Protein AF-A0ABD0R364-F1 (afdb_monomer_lite)

Radius of gyration: 14.85 Å; chains: 1; bounding box: 33×37×33 Å

Structure (mmCIF, N/CA/C/O backbone):
data_AF-A0ABD0R364-F1
#
_entry.id   AF-A0ABD0R364-F1
#
loop_
_atom_site.group_PDB
_atom_site.id
_atom_site.type_symbol
_atom_site.label_atom_id
_atom_site.label_alt_id
_atom_site.label_comp_id
_atom_site.label_asym_id
_atom_site.label_entity_id
_atom_site.label_seq_id
_atom_site.pdbx_PDB_ins_code
_atom_site.Cartn_x
_atom_site.Cartn_y
_atom_site.Cartn_z
_atom_site.occupancy
_atom_site.B_iso_or_equiv
_atom_site.auth_seq_id
_atom_site.auth_comp_id
_atom_site.auth_asym_id
_atom_site.auth_atom_id
_atom_site.pdbx_PDB_model_num
ATOM 1 N N . GLY A 1 1 ? 13.009 -25.193 -16.958 1.00 72.94 1 GLY A N 1
ATOM 2 C CA . GLY A 1 1 ? 12.669 -23.884 -16.377 1.00 72.94 1 GLY A CA 1
ATOM 3 C C . GLY A 1 1 ? 12.151 -23.008 -17.487 1.00 72.94 1 GLY A C 1
ATOM 4 O O . GLY A 1 1 ? 12.858 -22.841 -18.469 1.00 72.94 1 GLY A O 1
ATOM 5 N N . GLN A 1 2 ? 10.909 -22.545 -17.387 1.00 76.50 2 GLN A N 1
ATOM 6 C CA . GLN A 1 2 ? 10.314 -21.654 -18.381 1.00 76.50 2 GLN A CA 1
ATOM 7 C C . GLN A 1 2 ? 10.619 -20.203 -17.992 1.00 76.50 2 GLN A C 1
ATOM 9 O O . GLN A 1 2 ? 10.437 -19.832 -16.835 1.00 76.50 2 GLN A O 1
ATOM 14 N N . VAL A 1 3 ? 11.097 -19.399 -18.942 1.00 82.06 3 VAL A N 1
ATOM 15 C CA . VAL A 1 3 ? 11.255 -17.949 -18.763 1.00 82.06 3 VAL A CA 1
ATOM 16 C C . VAL A 1 3 ? 9.916 -17.300 -19.091 1.00 82.06 3 VAL A C 1
ATOM 18 O O . VAL A 1 3 ? 9.409 -17.460 -20.202 1.00 82.06 3 VAL A O 1
ATOM 21 N N . LEU A 1 4 ? 9.319 -16.619 -18.112 1.00 77.12 4 LEU A N 1
ATOM 22 C CA . LEU A 1 4 ? 8.077 -15.884 -18.324 1.00 77.12 4 LEU A CA 1
ATOM 23 C C . LEU A 1 4 ? 8.345 -14.596 -19.122 1.00 77.12 4 LEU A C 1
ATOM 25 O O . LEU A 1 4 ? 9.418 -14.003 -18.990 1.00 77.12 4 LEU A O 1
ATOM 29 N N . PRO A 1 5 ? 7.388 -14.143 -19.944 1.00 77.44 5 PRO A N 1
ATOM 30 C CA . PRO A 1 5 ? 7.523 -12.897 -20.688 1.00 77.44 5 PRO A CA 1
ATOM 31 C C . PRO A 1 5 ? 7.702 -11.667 -19.783 1.00 77.44 5 PRO A C 1
ATOM 33 O O . PRO A 1 5 ? 7.181 -11.612 -18.671 1.00 77.44 5 PRO A O 1
ATOM 36 N N . ALA A 1 6 ? 8.349 -10.615 -20.286 1.00 70.25 6 ALA A N 1
ATOM 37 C CA . ALA A 1 6 ? 8.524 -9.371 -19.528 1.00 70.25 6 ALA A CA 1
ATOM 38 C C . ALA A 1 6 ? 7.191 -8.697 -19.141 1.00 70.25 6 ALA A C 1
ATOM 40 O O . ALA A 1 6 ? 7.114 -8.052 -18.104 1.00 70.25 6 ALA A O 1
ATOM 41 N N . HIS A 1 7 ? 6.122 -8.891 -19.922 1.00 65.31 7 HIS A N 1
ATOM 42 C CA . HIS A 1 7 ? 4.797 -8.331 -19.622 1.00 65.31 7 HIS A CA 1
ATOM 43 C C . HIS A 1 7 ? 4.125 -8.949 -18.386 1.00 65.31 7 HIS A C 1
ATOM 45 O O . HIS A 1 7 ? 3.168 -8.385 -17.872 1.00 65.31 7 HIS A O 1
ATOM 51 N N . THR A 1 8 ? 4.618 -10.092 -17.898 1.00 62.97 8 THR A N 1
ATOM 52 C CA . THR A 1 8 ? 4.169 -10.671 -16.622 1.00 62.97 8 THR A CA 1
ATOM 53 C C . THR A 1 8 ? 4.720 -9.907 -15.413 1.00 62.97 8 THR A C 1
ATOM 55 O O . THR A 1 8 ? 4.182 -10.040 -14.317 1.00 62.97 8 THR A O 1
ATOM 58 N N . LEU A 1 9 ? 5.761 -9.079 -15.591 1.00 65.31 9 LEU A N 1
ATOM 59 C CA . LEU A 1 9 ? 6.198 -8.096 -14.597 1.00 65.31 9 LEU A CA 1
ATOM 60 C C . LEU A 1 9 ? 5.292 -6.864 -14.689 1.00 65.31 9 LEU A C 1
ATOM 62 O O . LEU A 1 9 ? 5.675 -5.808 -15.194 1.00 65.31 9 LEU A O 1
ATOM 66 N N . LEU A 1 10 ? 4.052 -7.020 -14.230 1.00 68.94 10 LEU A N 1
ATOM 67 C CA . LEU A 1 10 ? 3.126 -5.905 -14.097 1.00 68.94 10 LEU A CA 1
ATOM 68 C C . LEU A 1 10 ? 3.570 -5.047 -12.913 1.00 68.94 10 LEU A C 1
ATOM 70 O O . LEU A 1 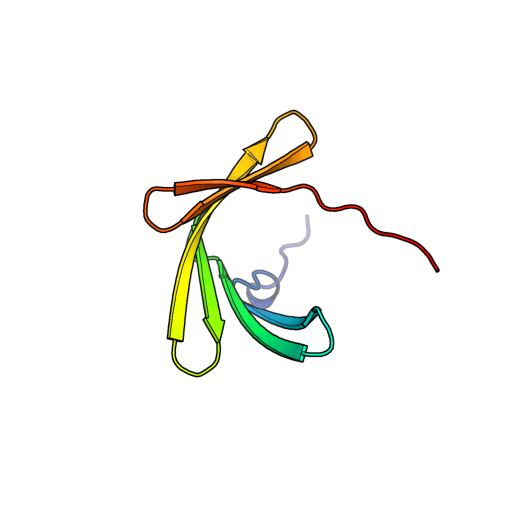10 ? 3.276 -5.346 -11.759 1.00 68.94 10 LEU A O 1
ATOM 74 N N . ASN A 1 11 ? 4.295 -3.971 -13.209 1.00 85.44 11 ASN A N 1
ATOM 75 C CA . ASN A 1 11 ? 4.609 -2.955 -12.210 1.00 85.44 11 ASN A CA 1
ATOM 76 C C . ASN A 1 11 ? 3.410 -2.050 -11.940 1.00 85.44 11 ASN A C 1
ATOM 78 O O . ASN A 1 11 ? 3.384 -1.410 -10.903 1.00 85.44 11 ASN A O 1
ATOM 82 N N . THR A 1 12 ? 2.425 -1.999 -12.836 1.00 93.00 12 THR A N 1
ATOM 83 C CA . THR A 1 12 ? 1.253 -1.134 -12.713 1.00 93.00 12 THR A CA 1
ATOM 84 C C . THR A 1 12 ? -0.023 -1.955 -12.811 1.00 93.00 12 THR A C 1
ATOM 86 O O . THR A 1 12 ? -0.162 -2.766 -13.725 1.00 93.00 12 THR A O 1
ATOM 89 N N . VAL A 1 13 ? -0.958 -1.716 -11.894 1.00 94.12 13 VAL A N 1
ATOM 90 C CA . VAL A 1 13 ? -2.255 -2.393 -11.821 1.00 94.12 13 VAL A CA 1
ATOM 91 C C . VAL A 1 13 ? -3.358 -1.348 -11.670 1.00 94.12 13 VAL A C 1
ATOM 93 O O . VAL A 1 13 ? -3.224 -0.408 -10.885 1.00 94.12 13 VAL A O 1
ATOM 96 N N . ASP A 1 14 ? -4.439 -1.512 -12.429 1.00 95.19 14 ASP A N 1
ATOM 97 C CA . ASP A 1 14 ? -5.671 -0.752 -12.230 1.00 95.19 14 ASP A CA 1
ATOM 98 C C . ASP A 1 14 ? -6.479 -1.408 -11.101 1.00 95.19 14 ASP A C 1
ATOM 100 O O . ASP A 1 14 ? -6.694 -2.621 -11.098 1.00 95.19 14 ASP A O 1
ATOM 104 N N . VAL A 1 15 ? -6.892 -0.611 -10.120 1.00 95.94 15 VAL A N 1
ATOM 105 C CA . VAL A 1 15 ? -7.609 -1.048 -8.921 1.00 95.94 15 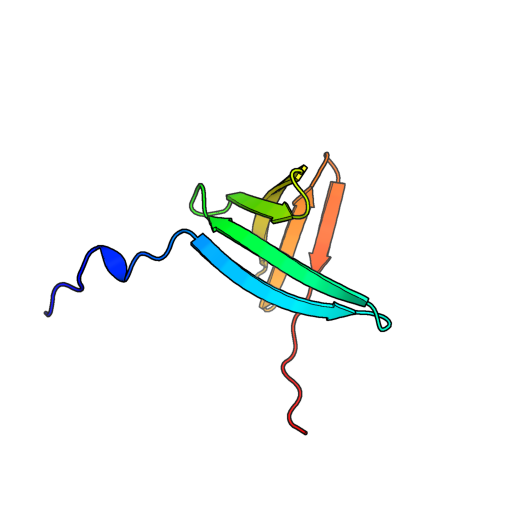VAL A CA 1
ATOM 106 C C . VAL A 1 15 ? -8.934 -0.298 -8.842 1.00 95.94 15 VAL A C 1
ATOM 108 O O . VAL A 1 15 ? -8.995 0.925 -8.970 1.00 95.94 15 VAL A O 1
ATOM 111 N N . GLU A 1 16 ? -10.004 -1.045 -8.604 1.00 96.88 16 GLU A N 1
ATOM 112 C CA . GLU A 1 16 ? -11.335 -0.509 -8.365 1.00 96.88 16 GLU A CA 1
ATOM 113 C C . GLU A 1 16 ? -11.858 -1.055 -7.038 1.00 96.88 16 GLU A C 1
ATOM 115 O O . GLU A 1 16 ? -11.797 -2.259 -6.795 1.00 96.88 16 GLU A O 1
ATOM 120 N N . LEU A 1 17 ? -12.360 -0.174 -6.176 1.00 94.56 17 LEU A N 1
ATOM 121 C CA . LEU A 1 17 ? -12.972 -0.557 -4.905 1.00 94.56 17 LEU A CA 1
ATOM 122 C C . LEU A 1 17 ? -14.118 0.385 -4.543 1.00 94.56 17 LEU A C 1
ATOM 124 O O . LEU A 1 17 ? -14.185 1.516 -5.023 1.00 94.56 17 LEU A O 1
ATOM 128 N N . ILE A 1 18 ? -15.010 -0.071 -3.668 1.00 96.94 18 ILE A N 1
ATOM 129 C CA . ILE A 1 18 ? -16.080 0.748 -3.094 1.00 96.94 18 ILE A CA 1
ATOM 130 C C . ILE A 1 18 ? -15.844 0.830 -1.590 1.00 96.94 18 ILE A C 1
ATOM 132 O O . ILE A 1 18 ? -15.750 -0.196 -0.922 1.00 96.94 18 ILE A O 1
ATOM 136 N N . TYR A 1 19 ? -15.762 2.047 -1.062 1.00 95.38 19 TYR A N 1
ATOM 137 C CA . TYR A 1 19 ? -15.641 2.306 0.369 1.00 95.38 19 TYR A CA 1
ATOM 138 C C . TYR A 1 19 ? -16.666 3.370 0.769 1.00 95.38 19 TYR A C 1
ATOM 140 O O . TYR A 1 19 ? -16.781 4.397 0.103 1.00 95.38 19 TYR A O 1
ATOM 148 N N . GLU A 1 20 ? -17.465 3.086 1.803 1.00 97.06 20 GLU A N 1
ATOM 149 C CA . GLU A 1 20 ? -18.541 3.967 2.297 1.00 97.06 20 GLU A CA 1
ATOM 150 C C . GLU A 1 20 ? -19.461 4.515 1.182 1.00 97.06 20 GLU A C 1
ATOM 152 O O . GLU A 1 20 ? -19.812 5.692 1.138 1.00 97.06 20 GLU A O 1
ATOM 157 N N . GLY A 1 21 ? -19.839 3.652 0.230 1.00 96.81 21 GLY A N 1
ATOM 158 C CA . GLY A 1 21 ? -20.722 4.006 -0.891 1.00 96.81 21 GLY A CA 1
ATOM 159 C C . GLY A 1 21 ? -20.064 4.828 -2.007 1.00 96.81 21 GLY A C 1
ATOM 160 O O . GLY A 1 21 ? -20.708 5.107 -3.017 1.00 96.81 21 GLY A O 1
ATOM 161 N N . THR A 1 22 ? -18.783 5.174 -1.871 1.00 97.38 22 THR A N 1
ATOM 162 C CA . THR A 1 22 ? -18.009 5.878 -2.897 1.00 97.38 22 THR A CA 1
ATOM 163 C C . THR A 1 22 ? -17.149 4.889 -3.676 1.00 97.38 22 THR A C 1
ATOM 165 O O . THR A 1 22 ? -16.422 4.085 -3.093 1.00 97.38 22 THR A O 1
ATOM 168 N N . LYS A 1 23 ? -17.226 4.940 -5.011 1.00 97.31 23 LYS A N 1
ATOM 169 C CA . LYS A 1 23 ? -16.374 4.147 -5.905 1.00 97.31 23 LYS A CA 1
ATOM 170 C C . LYS A 1 23 ? -15.042 4.861 -6.129 1.00 97.31 23 LYS A C 1
ATOM 172 O O . LYS A 1 23 ? -15.015 6.004 -6.581 1.00 97.31 23 LYS A O 1
ATOM 177 N N . TYR A 1 24 ? -13.952 4.152 -5.886 1.00 97.31 24 TYR A N 1
ATOM 178 C CA . TYR A 1 24 ? -12.587 4.597 -6.119 1.00 97.31 24 TYR A CA 1
ATOM 179 C C . TYR A 1 24 ? -12.008 3.819 -7.294 1.00 97.31 24 TYR A C 1
ATOM 181 O O . TYR A 1 24 ? -12.009 2.589 -7.294 1.00 97.31 24 TYR A O 1
ATOM 189 N N . VAL A 1 25 ? -11.509 4.547 -8.292 1.00 97.62 25 VAL A N 1
ATOM 190 C CA . VAL A 1 25 ? -10.798 3.992 -9.448 1.00 97.62 25 VAL A CA 1
ATOM 191 C C . VAL A 1 25 ? -9.398 4.584 -9.434 1.00 97.62 25 VAL A C 1
ATOM 193 O O . VAL A 1 25 ? -9.230 5.794 -9.583 1.00 97.62 25 VAL A O 1
ATOM 196 N N . LEU A 1 26 ? -8.402 3.740 -9.203 1.00 97.12 26 LEU A N 1
ATOM 197 C CA . LEU A 1 26 ? -7.016 4.138 -8.996 1.00 97.12 26 LEU A CA 1
ATOM 198 C C . LEU A 1 26 ? -6.073 3.260 -9.811 1.00 97.12 26 LEU A C 1
ATOM 200 O O . LEU A 1 26 ? -6.385 2.131 -10.174 1.00 97.12 26 LEU A O 1
ATOM 204 N N . LYS A 1 27 ? -4.885 3.789 -10.074 1.00 96.94 27 LYS A N 1
ATOM 205 C CA . LYS A 1 27 ? -3.778 3.058 -10.681 1.00 96.94 27 LYS A CA 1
ATOM 206 C C . LYS A 1 27 ? -2.648 2.973 -9.667 1.00 96.94 27 LYS A C 1
ATOM 208 O O . LYS A 1 27 ? -2.191 3.998 -9.174 1.00 96.94 27 LYS A O 1
ATOM 213 N N . VAL A 1 28 ? -2.187 1.767 -9.359 1.00 96.62 28 VAL A N 1
ATOM 214 C CA . VAL A 1 28 ? -1.083 1.534 -8.419 1.00 96.62 28 VAL A CA 1
ATOM 215 C C . VAL A 1 28 ? 0.134 1.089 -9.202 1.00 96.62 28 VAL A C 1
ATOM 217 O O . VAL A 1 28 ? 0.046 0.145 -9.981 1.00 96.62 28 VAL A O 1
ATOM 220 N N . THR A 1 29 ? 1.268 1.755 -9.004 1.00 95.62 29 THR A N 1
ATOM 221 C CA . THR A 1 29 ? 2.542 1.391 -9.628 1.00 95.62 29 THR A CA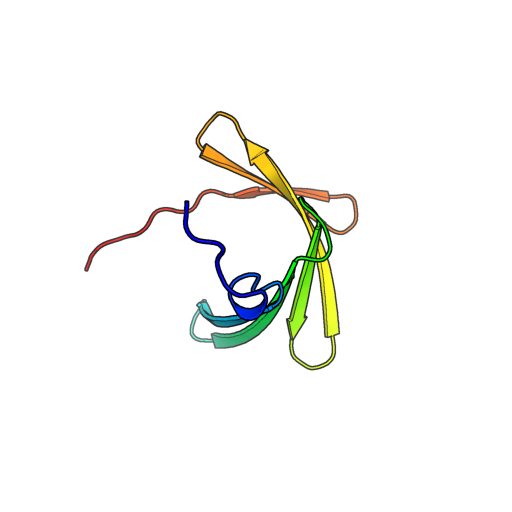 1
ATOM 222 C C . THR A 1 29 ? 3.582 1.053 -8.571 1.00 95.62 29 THR A C 1
ATOM 224 O O . THR A 1 29 ? 3.897 1.879 -7.726 1.00 95.62 29 THR A O 1
ATOM 227 N N . ARG A 1 30 ? 4.158 -0.143 -8.632 1.00 94.38 30 ARG A N 1
ATOM 228 C CA . ARG A 1 30 ? 5.329 -0.544 -7.858 1.00 94.38 30 ARG A CA 1
ATOM 229 C C . ARG A 1 30 ? 6.580 0.094 -8.465 1.00 94.38 30 ARG A C 1
ATOM 231 O O . ARG A 1 30 ? 7.001 -0.284 -9.558 1.00 94.38 30 ARG A O 1
ATOM 238 N N . GLN A 1 31 ? 7.170 1.051 -7.756 1.00 90.94 31 GLN A N 1
ATOM 239 C CA . GLN A 1 31 ? 8.375 1.767 -8.186 1.00 90.94 31 GLN A CA 1
ATOM 240 C C . GLN A 1 31 ? 9.656 1.072 -7.709 1.00 90.94 31 GLN A C 1
ATOM 242 O O . GLN A 1 31 ? 10.686 1.126 -8.382 1.00 90.94 31 GLN A O 1
ATOM 247 N N . SER A 1 32 ? 9.596 0.388 -6.565 1.00 90.31 32 SER A N 1
ATOM 248 C CA . SER A 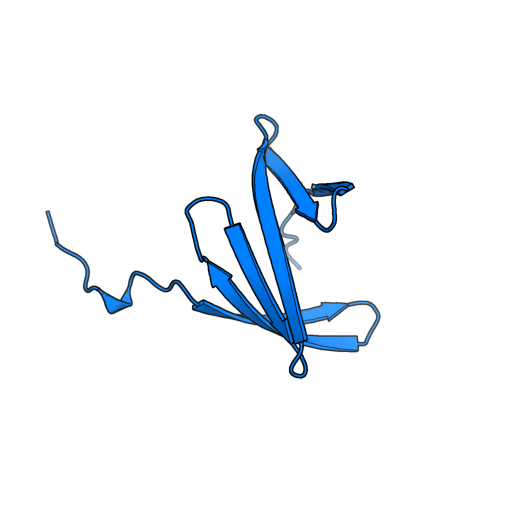1 32 ? 10.711 -0.377 -6.002 1.00 90.31 32 SER A CA 1
ATOM 249 C C . SER A 1 32 ? 10.195 -1.635 -5.287 1.00 90.31 32 SER A C 1
ATOM 251 O O . SER A 1 32 ? 8.986 -1.880 -5.255 1.00 90.31 32 SER A O 1
ATOM 253 N N . PRO A 1 33 ? 11.065 -2.479 -4.700 1.00 90.38 33 PRO A N 1
ATOM 254 C CA . PRO A 1 33 ? 10.609 -3.634 -3.941 1.00 90.38 33 PRO A CA 1
ATOM 255 C C . PRO A 1 33 ? 9.562 -3.309 -2.865 1.00 90.38 33 PRO A C 1
ATOM 257 O O . PRO A 1 33 ? 8.635 -4.107 -2.712 1.00 90.38 33 PRO A O 1
ATOM 260 N N . ASN A 1 34 ? 9.681 -2.143 -2.217 1.00 93.75 34 ASN A N 1
ATOM 261 C CA . ASN A 1 34 ? 8.832 -1.714 -1.103 1.00 93.75 34 ASN A CA 1
ATOM 262 C C . ASN A 1 34 ? 8.075 -0.397 -1.359 1.00 93.75 34 ASN A C 1
ATOM 264 O O . ASN A 1 34 ? 7.137 -0.127 -0.624 1.00 93.75 34 ASN A O 1
ATOM 268 N N . SER A 1 35 ? 8.426 0.398 -2.379 1.00 95.25 35 SER A N 1
ATOM 269 C CA . SER A 1 35 ? 7.740 1.667 -2.687 1.00 95.25 35 SER A CA 1
ATOM 270 C C . SER A 1 35 ? 6.684 1.485 -3.778 1.00 95.25 35 SER A C 1
ATOM 272 O O . SER A 1 35 ? 6.933 0.871 -4.829 1.00 95.25 35 SER A O 1
ATOM 274 N N . TYR A 1 36 ? 5.506 2.046 -3.518 1.00 96.50 36 TYR A N 1
ATOM 275 C CA . TYR A 1 36 ? 4.355 2.067 -4.407 1.00 96.50 36 TYR A CA 1
ATOM 276 C C . TYR A 1 36 ? 3.854 3.498 -4.583 1.00 96.50 36 TYR A C 1
ATOM 278 O O . TYR A 1 36 ? 3.756 4.259 -3.627 1.00 96.50 36 TYR A O 1
ATOM 286 N N . VAL A 1 37 ? 3.453 3.836 -5.804 1.00 96.94 37 VAL A N 1
ATOM 287 C CA . VAL A 1 37 ? 2.783 5.092 -6.139 1.00 96.94 37 VAL A CA 1
ATOM 288 C C . VAL A 1 37 ? 1.327 4.796 -6.465 1.00 96.94 37 VAL A C 1
ATOM 290 O O . VAL A 1 37 ? 1.027 4.074 -7.419 1.00 96.94 37 VAL A O 1
ATOM 293 N N . VAL A 1 38 ? 0.416 5.360 -5.680 1.00 97.19 38 VAL A N 1
ATOM 294 C CA . VAL A 1 38 ? -1.031 5.305 -5.904 1.00 97.19 38 VAL A CA 1
ATOM 295 C C . VAL A 1 38 ? -1.452 6.567 -6.643 1.00 97.19 38 VAL A C 1
ATOM 297 O O . VAL A 1 38 ? -1.163 7.670 -6.189 1.00 97.19 38 VAL A O 1
ATOM 300 N N . ILE A 1 39 ? -2.126 6.415 -7.779 1.00 97.38 39 ILE A N 1
ATOM 301 C CA . ILE A 1 39 ? -2.517 7.506 -8.676 1.00 97.38 39 ILE A CA 1
ATOM 302 C C . ILE A 1 39 ? -4.039 7.525 -8.797 1.00 97.38 39 ILE A C 1
ATOM 304 O O . ILE A 1 39 ? -4.653 6.504 -9.112 1.00 97.38 39 ILE A O 1
ATOM 308 N N . MET A 1 40 ? -4.649 8.688 -8.584 1.00 97.00 40 MET A N 1
ATOM 309 C CA . MET A 1 40 ? -6.098 8.882 -8.673 1.00 97.00 40 MET A CA 1
ATOM 310 C C . MET A 1 40 ? -6.398 10.343 -9.006 1.00 97.00 40 MET A C 1
ATOM 312 O O . MET A 1 40 ? -5.771 11.227 -8.442 1.00 97.00 40 MET A O 1
ATOM 316 N N . ASN A 1 41 ? -7.360 10.623 -9.891 1.00 94.69 41 ASN A N 1
ATOM 317 C CA . ASN A 1 41 ? -7.842 11.992 -10.159 1.00 94.69 41 ASN A CA 1
ATOM 318 C C . ASN A 1 41 ? -6.723 13.036 -10.372 1.00 94.69 41 ASN A C 1
ATOM 320 O O . ASN A 1 41 ? -6.749 14.116 -9.786 1.00 94.69 41 ASN A O 1
ATOM 324 N N . ASN A 1 42 ? -5.721 12.697 -11.190 1.00 93.00 42 ASN A N 1
ATOM 325 C CA . ASN A 1 42 ? -4.555 13.540 -11.491 1.00 93.00 42 ASN A CA 1
ATOM 326 C C . ASN A 1 42 ? -3.629 13.855 -10.296 1.00 93.00 42 ASN A C 1
ATOM 328 O O . ASN A 1 42 ? -2.716 14.664 -10.452 1.00 93.00 42 ASN A O 1
ATOM 332 N N . SER A 1 43 ? -3.805 13.207 -9.144 1.00 96.62 43 SER A N 1
ATOM 333 C CA . SER A 1 43 ? -2.879 13.258 -8.010 1.00 96.62 43 SER A CA 1
ATOM 334 C C . SER A 1 43 ? -2.184 11.912 -7.790 1.00 96.62 43 SER A C 1
ATOM 336 O O . SER A 1 43 ? -2.593 10.876 -8.327 1.00 96.62 43 SER A O 1
ATOM 338 N N . SER A 1 44 ? -1.096 11.939 -7.019 1.00 96.56 44 SER A N 1
ATOM 339 C CA . SER A 1 44 ? -0.319 10.752 -6.666 1.00 96.56 44 SER A CA 1
ATOM 340 C C . SER A 1 44 ? 0.145 10.790 -5.215 1.00 96.56 44 SER A C 1
ATOM 342 O O . SER A 1 44 ? 0.526 11.851 -4.722 1.00 96.56 44 SER A O 1
ATOM 344 N N . ALA A 1 45 ? 0.181 9.626 -4.575 1.00 97.12 45 ALA A N 1
ATOM 345 C CA . ALA A 1 45 ? 0.739 9.412 -3.246 1.00 97.12 45 ALA A CA 1
ATOM 346 C C . ALA A 1 45 ? 1.778 8.285 -3.301 1.00 97.12 45 ALA A C 1
ATOM 348 O O . ALA A 1 45 ? 1.482 7.204 -3.812 1.00 97.12 45 ALA A O 1
ATOM 349 N N . GLU A 1 46 ? 2.981 8.536 -2.786 1.00 96.62 46 GLU A N 1
ATOM 350 C CA . GLU A 1 46 ? 4.028 7.521 -2.634 1.00 96.62 46 GLU A CA 1
ATOM 351 C C . GLU A 1 46 ? 3.960 6.911 -1.234 1.00 96.62 46 GLU A C 1
ATOM 353 O O . GLU A 1 46 ? 3.846 7.632 -0.244 1.00 96.62 46 GLU A O 1
ATOM 358 N N . VAL A 1 47 ? 3.999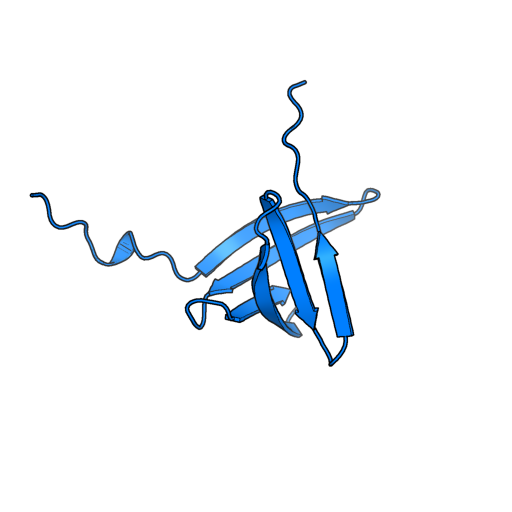 5.583 -1.157 1.00 97.50 47 VAL A N 1
ATOM 359 C CA . VAL A 1 47 ? 3.865 4.818 0.081 1.00 97.50 47 VAL A CA 1
ATOM 360 C C . VAL A 1 47 ? 4.932 3.732 0.119 1.00 97.50 47 VAL A C 1
ATOM 362 O O . VAL A 1 47 ? 5.035 2.920 -0.804 1.00 97.50 47 VAL A O 1
ATOM 365 N N . ASP A 1 48 ? 5.671 3.675 1.223 1.00 97.44 48 ASP A N 1
ATOM 366 C CA . ASP A 1 48 ? 6.570 2.564 1.521 1.00 97.44 48 ASP A CA 1
ATOM 367 C C . ASP A 1 48 ? 5.824 1.472 2.289 1.00 97.44 48 ASP A C 1
ATOM 369 O O . ASP A 1 48 ? 5.109 1.734 3.257 1.00 97.44 48 ASP A O 1
ATOM 373 N N . VAL A 1 49 ? 6.007 0.223 1.873 1.00 96.75 49 VAL A N 1
ATOM 374 C CA . VAL A 1 49 ? 5.293 -0.943 2.393 1.00 96.75 49 VAL A CA 1
ATOM 375 C C . VAL A 1 49 ? 6.290 -1.969 2.908 1.00 96.75 49 VAL A C 1
ATOM 377 O O . VAL A 1 49 ? 7.138 -2.468 2.166 1.00 96.75 49 VAL A O 1
ATOM 380 N N . HIS A 1 50 ? 6.146 -2.340 4.177 1.00 96.62 50 HIS A N 1
ATOM 381 C CA . HIS A 1 50 ? 6.946 -3.377 4.818 1.00 96.62 50 HIS A CA 1
ATOM 382 C C . HIS A 1 50 ? 6.050 -4.502 5.325 1.00 96.62 50 HIS A C 1
ATOM 384 O O . HIS A 1 50 ? 5.076 -4.267 6.037 1.00 96.62 50 HIS A O 1
ATOM 390 N N . ARG A 1 51 ? 6.386 -5.746 4.976 1.00 95.38 51 ARG A N 1
ATOM 391 C CA . ARG A 1 51 ? 5.666 -6.916 5.485 1.00 95.38 51 ARG A CA 1
ATOM 392 C C . ARG A 1 51 ? 6.074 -7.196 6.927 1.00 95.38 51 ARG A C 1
ATOM 394 O O . ARG A 1 51 ? 7.264 -7.314 7.216 1.00 95.38 51 ARG A O 1
ATOM 401 N N . LEU A 1 52 ? 5.089 -7.339 7.802 1.00 96.81 52 LEU A N 1
ATOM 402 C CA . LEU A 1 52 ? 5.291 -7.705 9.198 1.00 96.81 52 LEU A CA 1
ATOM 403 C C . LEU A 1 52 ? 5.328 -9.231 9.360 1.00 96.81 52 LEU A C 1
ATOM 405 O O . LEU A 1 52 ? 4.810 -9.987 8.531 1.00 96.81 52 LEU A O 1
ATOM 409 N N . SER A 1 53 ? 5.975 -9.701 10.427 1.00 96.06 53 SER A N 1
ATOM 410 C CA . SER A 1 53 ? 6.109 -11.134 10.728 1.00 96.06 53 SER A CA 1
ATOM 411 C C . SER A 1 53 ? 4.785 -11.796 11.117 1.00 96.06 53 SER A C 1
ATOM 413 O O . SER A 1 53 ? 4.638 -13.003 10.944 1.00 96.06 53 SER A O 1
ATOM 415 N N . ASP A 1 54 ? 3.825 -11.013 11.604 1.00 94.75 54 ASP A N 1
ATOM 416 C CA . ASP A 1 54 ? 2.473 -11.436 11.988 1.00 94.75 54 ASP A CA 1
ATOM 417 C C . ASP A 1 54 ? 1.492 -11.535 10.804 1.00 94.75 54 ASP A C 1
ATOM 419 O O . ASP A 1 54 ? 0.334 -11.904 10.988 1.00 94.75 54 ASP A O 1
ATOM 423 N N . GLY A 1 55 ? 1.951 -11.247 9.582 1.00 92.50 55 GLY A N 1
ATOM 424 C CA . GLY A 1 55 ? 1.129 -11.273 8.373 1.00 92.50 55 GLY A CA 1
ATOM 425 C C . GLY A 1 55 ? 0.472 -9.937 8.020 1.00 92.50 55 GLY A C 1
ATOM 426 O O . GLY A 1 55 ? -0.161 -9.859 6.967 1.00 92.50 55 GLY A O 1
ATOM 427 N N . GLY A 1 56 ? 0.654 -8.893 8.833 1.00 96.38 56 GLY A N 1
ATOM 428 C CA . GLY A 1 56 ? 0.247 -7.528 8.510 1.00 96.38 56 GLY A CA 1
ATOM 429 C C . GLY A 1 56 ? 1.203 -6.807 7.555 1.00 96.38 56 GLY A C 1
ATOM 430 O O . GLY A 1 56 ? 2.256 -7.317 7.149 1.00 96.38 56 GLY A O 1
ATOM 431 N N . LEU A 1 57 ? 0.838 -5.573 7.218 1.00 97.31 57 LEU A N 1
ATOM 432 C CA . LEU A 1 57 ? 1.673 -4.618 6.495 1.00 97.31 57 LEU A CA 1
ATOM 433 C C . LEU A 1 57 ? 1.860 -3.358 7.342 1.00 97.31 57 LEU A C 1
ATOM 435 O O . LEU A 1 57 ? 0.913 -2.871 7.955 1.00 97.31 57 LEU A O 1
ATOM 439 N N . LEU A 1 58 ? 3.069 -2.808 7.338 1.00 97.88 58 LEU A N 1
ATOM 440 C CA . LEU A 1 58 ? 3.375 -1.471 7.830 1.00 97.88 58 LEU A CA 1
ATOM 441 C C . LEU A 1 58 ? 3.501 -0.532 6.628 1.00 97.88 58 LEU A C 1
ATOM 443 O O . LEU A 1 58 ? 4.394 -0.704 5.797 1.00 97.88 58 LEU A O 1
ATOM 447 N N . LEU A 1 59 ? 2.595 0.435 6.546 1.00 97.69 59 LEU A N 1
ATOM 448 C CA . LEU A 1 59 ? 2.574 1.490 5.541 1.00 97.69 59 LEU A CA 1
ATOM 449 C C . LEU A 1 59 ? 3.224 2.741 6.118 1.00 97.69 59 LEU A C 1
ATOM 451 O O . LEU A 1 59 ? 2.805 3.202 7.178 1.00 97.69 59 LEU A O 1
ATOM 455 N N . SER A 1 60 ? 4.193 3.314 5.416 1.00 97.88 60 SER A N 1
ATOM 456 C CA . SER A 1 60 ? 4.776 4.611 5.746 1.00 97.88 60 SER A CA 1
ATOM 457 C C . SER A 1 60 ? 4.380 5.634 4.685 1.00 97.88 60 SER A C 1
ATOM 459 O O . SER A 1 60 ? 4.665 5.459 3.502 1.00 97.88 60 SER A O 1
ATOM 461 N N . TYR A 1 61 ? 3.692 6.687 5.121 1.00 96.75 61 TYR A N 1
ATOM 462 C CA . TYR A 1 61 ? 3.181 7.763 4.276 1.00 96.75 61 TYR A CA 1
ATOM 463 C C . TYR A 1 61 ? 3.296 9.092 5.022 1.00 96.75 61 TYR A C 1
ATOM 465 O O . TYR A 1 61 ? 2.891 9.187 6.181 1.00 96.75 61 TYR A O 1
ATOM 473 N N . ASP A 1 62 ? 3.866 10.101 4.361 1.00 94.44 62 ASP A N 1
ATOM 474 C CA . ASP A 1 62 ? 4.016 11.469 4.883 1.00 94.44 62 ASP A CA 1
ATOM 475 C C . ASP A 1 62 ? 4.616 11.527 6.308 1.00 94.44 62 ASP A C 1
ATOM 477 O O . ASP A 1 62 ? 4.101 12.159 7.229 1.00 94.44 62 ASP A O 1
ATOM 481 N N . GLY A 1 63 ? 5.686 10.754 6.528 1.00 93.75 63 GLY A N 1
ATOM 482 C CA . GLY A 1 63 ? 6.387 10.666 7.816 1.00 93.75 63 GLY A CA 1
ATOM 483 C C . GLY A 1 63 ? 5.650 9.896 8.920 1.00 93.75 63 GLY A C 1
ATOM 484 O O . GLY A 1 63 ? 6.214 9.687 9.993 1.00 93.75 63 GLY A O 1
ATOM 485 N N . SER A 1 64 ? 4.428 9.431 8.666 1.00 97.12 64 SER A N 1
ATOM 486 C CA . SER A 1 64 ? 3.623 8.637 9.596 1.00 97.12 64 SER A CA 1
ATOM 487 C C . SER A 1 64 ? 3.608 7.163 9.201 1.00 97.12 64 SER A C 1
ATOM 489 O O . SER A 1 64 ? 3.848 6.814 8.046 1.00 97.12 64 SER A O 1
ATOM 491 N N . SER A 1 65 ? 3.355 6.279 10.169 1.00 97.38 65 SER A N 1
ATOM 492 C CA . SER A 1 65 ? 3.307 4.829 9.944 1.00 97.38 65 SER A CA 1
ATOM 493 C C . SER A 1 65 ? 1.999 4.215 10.431 1.00 97.38 65 SER A C 1
ATOM 495 O O . SER A 1 65 ? 1.514 4.553 11.510 1.00 97.38 65 SER A O 1
ATOM 497 N N . TYR A 1 66 ? 1.461 3.286 9.645 1.00 97.50 66 TYR A N 1
ATOM 498 C CA . TYR A 1 66 ? 0.154 2.668 9.845 1.00 97.50 66 TYR A CA 1
ATOM 499 C C . TYR A 1 66 ? 0.254 1.158 9.654 1.00 97.50 66 TYR A C 1
ATOM 501 O O . TYR A 1 66 ? 0.753 0.690 8.632 1.00 97.50 66 TYR A O 1
ATOM 509 N N . THR A 1 67 ? -0.230 0.383 10.618 1.00 97.69 67 THR A N 1
ATOM 510 C CA . THR A 1 67 ? -0.346 -1.070 10.474 1.00 97.69 67 THR A CA 1
ATOM 511 C C . THR A 1 67 ? -1.703 -1.424 9.873 1.00 97.69 67 THR A C 1
ATOM 513 O O . THR A 1 67 ? -2.737 -0.927 10.314 1.00 97.69 67 THR A O 1
ATOM 516 N N . THR A 1 68 ? -1.709 -2.274 8.849 1.00 96.88 68 THR A N 1
ATOM 517 C CA . THR A 1 68 ? -2.927 -2.758 8.191 1.00 96.88 68 THR A CA 1
ATOM 518 C C . THR A 1 68 ? -2.909 -4.274 8.045 1.00 96.88 68 THR A C 1
ATOM 520 O O . THR A 1 68 ? -1.854 -4.894 7.896 1.00 96.88 68 THR A O 1
ATOM 523 N N . TYR A 1 69 ? -4.098 -4.865 8.086 1.00 96.00 69 TYR A N 1
ATOM 524 C CA . TYR A 1 69 ? -4.336 -6.294 7.943 1.00 96.00 69 TYR A CA 1
ATOM 525 C C . TYR A 1 69 ?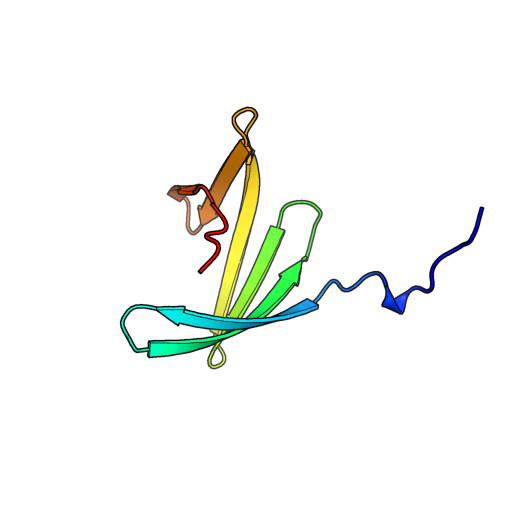 -5.473 -6.488 6.947 1.00 96.00 69 TYR A C 1
ATOM 527 O O . TYR A 1 69 ? -6.483 -5.790 7.015 1.00 96.00 69 TYR A O 1
ATOM 535 N N . MET A 1 70 ? -5.315 -7.443 6.035 1.00 91.56 70 MET A N 1
ATOM 536 C CA . MET A 1 70 ? -6.350 -7.807 5.075 1.00 91.56 70 MET A CA 1
ATOM 537 C C . MET A 1 70 ? -6.827 -9.221 5.377 1.00 91.56 70 MET A C 1
ATOM 539 O O . MET A 1 70 ? -6.022 -10.137 5.547 1.00 91.56 70 MET A O 1
ATOM 543 N N . LYS A 1 71 ? -8.144 -9.387 5.430 1.00 91.12 71 LYS A N 1
ATOM 544 C CA . LYS A 1 71 ? -8.804 -10.682 5.509 1.00 91.12 71 LYS A CA 1
ATOM 545 C C . LYS A 1 71 ? -9.803 -10.743 4.365 1.00 91.12 71 LYS A C 1
ATOM 547 O O . LYS A 1 71 ? -10.654 -9.867 4.258 1.00 91.12 71 LYS A O 1
ATOM 552 N N . GLU A 1 72 ? -9.673 -11.751 3.516 1.00 90.56 72 GLU A N 1
ATOM 553 C CA . GLU A 1 72 ? -10.701 -12.046 2.524 1.00 90.56 72 GLU A CA 1
ATOM 554 C C . GLU A 1 72 ? -11.899 -12.671 3.242 1.00 90.56 72 GLU A C 1
ATOM 556 O O . GLU A 1 72 ? -11.746 -13.599 4.043 1.00 90.56 72 GLU A O 1
ATOM 561 N N . GLU A 1 73 ? -13.085 -12.133 2.984 1.00 89.06 73 GLU A N 1
ATOM 562 C CA . GLU A 1 73 ? -14.344 -12.733 3.412 1.00 89.06 73 GLU A CA 1
ATOM 563 C C . GLU A 1 73 ? -14.988 -13.427 2.214 1.00 89.06 73 GLU A C 1
ATOM 565 O O . GLU A 1 73 ? -14.895 -12.951 1.082 1.00 89.06 73 GLU A O 1
ATOM 570 N N . VAL A 1 74 ? -15.585 -14.590 2.467 1.00 81.31 74 VAL A N 1
ATOM 571 C CA . VAL A 1 74 ? -16.370 -15.325 1.476 1.00 81.31 74 VAL A CA 1
ATOM 572 C C . VAL A 1 74 ? -17.828 -15.053 1.812 1.00 81.31 74 VAL A C 1
ATOM 574 O O . VAL A 1 74 ? -18.255 -15.404 2.913 1.00 81.31 74 VAL A O 1
ATOM 577 N N . ASP A 1 75 ? -18.544 -14.415 0.890 1.00 59.97 75 ASP A N 1
ATOM 578 C CA . ASP A 1 75 ? -20.012 -14.420 0.872 1.00 59.97 75 ASP A CA 1
ATOM 579 C C . ASP A 1 75 ? -20.536 -15.767 0.344 1.00 59.97 75 ASP A C 1
ATOM 581 O O . ASP A 1 75 ? -19.948 -16.296 -0.633 1.00 59.97 75 ASP A O 1
#

pLDDT: mean 91.64, std 9.45, range [59.97, 97.88]

Foldseek 3Di:
DDDDDPVVPCQKDWDWDADPNDIFTWIWGNPDPFWIWIGGPNDIFIWGWDQDPVRWIWIDGPNDIDIDDDDDDDD

Secondary structure (DSSP, 8-state):
-PPPPGGG---EEEEEEEETTEEEEEEEEE-SSSEEEEEETTEEEEEEEEE-TTS-EEEEETTEEEEE---PPP-

Organism: Cirrhinus mrigala (NCBI:txid683832)

Sequence (75 aa):
GQVLPAHTLLNTVDVELIYEGTKYVLKVTRQSPNSYVVIMNNSSAEVDVHRLSDGGLLLSYDGSSYTTYMKEEVD

InterPro domains:
  IPR049074 Acetyl-CoA carboxylase, BT domain [PF21385] (1-75)
  IPR049076 Acetyl-CoA carboxylase [PTHR45728] (1-74)